Protein AF-A0A9X0QU66-F1 (afdb_monomer_lite)

Sequence (93 aa):
MGQVLHGSATTTEAVRRAIRTIEYSMGAHVVVQLLTRQPERFLTAILGGVSGRCDWSAEDQRRVDVEAAETDEGVLCSQFLRLRPSGSPPPGG

Structure (mmCIF, N/CA/C/O backbone):
data_AF-A0A9X0QU66-F1
#
_entry.id   AF-A0A9X0QU66-F1
#
loop_
_atom_site.group_PDB
_atom_site.id
_atom_site.type_symbol
_atom_site.label_atom_id
_atom_site.label_alt_id
_atom_site.label_comp_id
_atom_site.label_asym_id
_atom_site.label_entity_id
_atom_site.label_seq_id
_atom_site.pdbx_PDB_ins_code
_atom_site.Cartn_x
_atom_site.Cartn_y
_atom_site.Cartn_z
_atom_site.occupancy
_atom_site.B_iso_or_equiv
_atom_site.auth_seq_id
_atom_site.auth_comp_id
_atom_site.auth_asym_id
_atom_site.auth_atom_id
_atom_site.pdbx_PDB_model_num
ATOM 1 N N . MET A 1 1 ? -29.702 -14.969 46.806 1.00 36.97 1 MET A N 1
ATOM 2 C CA . MET A 1 1 ? -28.732 -15.529 45.842 1.00 36.97 1 MET A CA 1
ATOM 3 C C . MET A 1 1 ? -28.415 -14.446 44.825 1.00 36.97 1 MET A C 1
ATOM 5 O O . MET A 1 1 ? -29.233 -14.191 43.954 1.00 36.97 1 MET A O 1
ATOM 9 N N . GLY A 1 2 ? -27.312 -13.719 45.013 1.00 34.47 2 GLY A N 1
ATOM 10 C CA . GLY A 1 2 ? -26.889 -12.664 44.089 1.00 34.47 2 GLY A CA 1
ATOM 11 C C . GLY A 1 2 ? -26.033 -13.270 42.986 1.00 34.47 2 GLY A C 1
ATOM 12 O O . GLY A 1 2 ? -24.985 -13.840 43.282 1.00 34.47 2 GLY A O 1
ATOM 13 N N . GLN A 1 3 ? -26.486 -13.191 41.735 1.00 38.81 3 GLN A N 1
ATOM 14 C CA . GLN A 1 3 ? -25.631 -13.516 40.600 1.00 38.81 3 GLN A CA 1
ATOM 15 C C . GLN A 1 3 ? -24.621 -12.388 40.401 1.00 38.81 3 GLN A C 1
ATOM 17 O O . GLN A 1 3 ? -24.980 -11.230 40.195 1.00 38.81 3 GLN A O 1
ATOM 22 N N . VAL A 1 4 ? -23.345 -12.752 40.495 1.00 40.00 4 VAL A N 1
ATOM 23 C CA . VAL A 1 4 ? -22.210 -11.892 40.176 1.00 40.00 4 VAL A CA 1
ATOM 24 C C . VAL A 1 4 ? -22.172 -11.733 38.658 1.00 40.00 4 VAL A C 1
ATOM 26 O O . VAL A 1 4 ? -21.780 -12.650 37.934 1.00 40.00 4 VAL A O 1
ATOM 29 N N . LEU A 1 5 ? -22.614 -10.569 38.182 1.00 45.50 5 LEU A N 1
ATOM 30 C CA . LEU A 1 5 ? -22.416 -10.132 36.806 1.00 45.50 5 LEU A CA 1
ATOM 31 C C . LEU A 1 5 ? -20.906 -10.098 36.543 1.00 45.50 5 LEU A C 1
ATOM 33 O O . LEU A 1 5 ? -20.178 -9.319 37.158 1.00 45.50 5 LEU A O 1
ATOM 37 N N . HIS A 1 6 ? -20.431 -10.994 35.676 1.00 47.41 6 HIS A N 1
ATOM 38 C CA . HIS A 1 6 ? -19.046 -11.001 35.219 1.00 47.41 6 HIS A CA 1
ATOM 39 C C . HIS A 1 6 ? -18.718 -9.638 34.605 1.00 47.41 6 HIS A C 1
ATOM 41 O O . HIS A 1 6 ? -19.430 -9.150 33.727 1.00 47.41 6 HIS A O 1
ATOM 47 N N . GLY A 1 7 ? -17.666 -9.012 35.134 1.00 46.22 7 GLY A N 1
ATOM 48 C CA . GLY A 1 7 ? -17.294 -7.640 34.834 1.00 46.22 7 GLY A CA 1
ATOM 49 C C . GLY A 1 7 ? -17.068 -7.412 33.344 1.00 46.22 7 GLY A C 1
ATOM 50 O O . GLY A 1 7 ? -16.172 -7.997 32.738 1.00 46.22 7 GLY A O 1
ATOM 51 N N . SER A 1 8 ? -17.858 -6.502 32.778 1.00 55.47 8 SER A N 1
ATOM 52 C CA . SER A 1 8 ? -17.486 -5.762 31.578 1.00 55.47 8 SER A CA 1
ATOM 53 C C . SER A 1 8 ? -16.129 -5.118 31.842 1.00 55.47 8 SER A C 1
ATOM 55 O O . SER A 1 8 ? -16.020 -4.291 32.750 1.00 55.47 8 SER A O 1
ATOM 57 N N . ALA A 1 9 ? -15.099 -5.486 31.075 1.00 57.22 9 ALA A N 1
ATOM 58 C CA . ALA A 1 9 ? -13.832 -4.767 31.091 1.00 57.22 9 ALA A CA 1
ATOM 59 C C . ALA A 1 9 ? -14.142 -3.273 30.937 1.00 57.22 9 ALA A C 1
ATOM 61 O O . ALA A 1 9 ? -14.814 -2.860 29.990 1.00 57.22 9 ALA A O 1
ATOM 62 N N . THR A 1 10 ? -13.750 -2.478 31.928 1.00 65.00 10 THR A N 1
ATOM 63 C CA . THR A 1 10 ? -14.002 -1.037 31.905 1.00 65.00 10 THR A CA 1
ATOM 64 C C . THR A 1 10 ? -13.324 -0.445 30.671 1.00 65.00 10 THR A C 1
ATOM 66 O O . THR A 1 10 ? -12.242 -0.889 30.279 1.00 65.00 10 THR A O 1
ATOM 69 N N . THR A 1 11 ? -13.943 0.554 30.040 1.00 69.19 11 THR A N 1
ATOM 70 C CA . THR A 1 11 ? -13.440 1.214 28.820 1.00 69.19 11 THR A CA 1
ATOM 71 C C . THR A 1 11 ? -11.949 1.575 28.915 1.00 69.19 11 THR A C 1
ATOM 73 O O . THR A 1 11 ? -11.208 1.464 27.942 1.00 69.19 11 THR A O 1
ATOM 76 N N . THR A 1 12 ? -11.471 1.913 30.114 1.00 71.12 12 THR A N 1
ATOM 77 C CA . THR A 1 12 ? -10.065 2.206 30.421 1.00 71.12 12 THR A CA 1
ATOM 78 C C . THR A 1 12 ? -9.123 1.008 30.242 1.00 71.12 12 THR A C 1
ATOM 80 O O . THR A 1 12 ? -8.011 1.170 29.738 1.00 71.12 12 THR A O 1
ATOM 83 N N . GLU A 1 13 ? -9.531 -0.199 30.640 1.00 71.38 13 GLU A N 1
ATOM 84 C CA . GLU A 1 13 ? -8.713 -1.406 30.476 1.00 71.38 13 GLU A CA 1
ATOM 85 C C . GLU A 1 13 ? -8.687 -1.869 29.014 1.00 71.38 13 GLU A C 1
ATOM 87 O O . GLU A 1 13 ? -7.632 -2.257 28.507 1.00 71.38 13 GLU A O 1
ATOM 92 N N . ALA A 1 14 ? -9.814 -1.734 28.307 1.00 67.75 14 ALA A N 1
ATOM 93 C CA . ALA A 1 14 ? -9.888 -1.990 26.871 1.00 67.75 14 ALA A CA 1
ATOM 94 C C . ALA A 1 14 ? -8.929 -1.075 26.084 1.00 67.75 14 ALA A C 1
ATOM 96 O O . ALA A 1 14 ? -8.151 -1.556 25.262 1.00 67.75 14 ALA A O 1
ATOM 97 N N . VAL A 1 15 ? -8.888 0.224 26.406 1.00 71.56 15 VAL A N 1
ATOM 98 C CA . VAL A 1 15 ? -7.958 1.185 25.783 1.00 71.56 15 VAL A CA 1
ATOM 99 C C . VAL A 1 15 ? -6.491 0.892 26.126 1.00 71.56 15 VAL A C 1
ATOM 101 O O . VAL A 1 15 ? -5.614 1.090 25.283 1.00 71.56 15 VAL A O 1
ATOM 104 N N . ARG A 1 16 ? -6.188 0.394 27.336 1.00 73.50 16 ARG A N 1
ATOM 105 C CA . ARG A 1 16 ? -4.814 -0.010 27.702 1.00 73.50 16 ARG A CA 1
ATOM 106 C C . ARG A 1 16 ? -4.308 -1.193 26.886 1.00 73.50 16 ARG A C 1
ATOM 108 O O . ARG A 1 16 ? -3.118 -1.242 26.598 1.00 73.50 16 ARG A O 1
ATOM 115 N N . ARG A 1 17 ? -5.189 -2.133 26.543 1.00 80.44 17 ARG A N 1
ATOM 116 C CA . ARG A 1 17 ? -4.834 -3.326 25.761 1.00 80.44 17 ARG A CA 1
ATOM 117 C C . ARG A 1 17 ? -4.906 -3.105 24.249 1.00 80.44 17 ARG A C 1
ATOM 119 O O . ARG A 1 17 ? -4.434 -3.959 23.505 1.00 80.44 17 ARG A O 1
ATOM 126 N N . ALA A 1 18 ? -5.487 -1.994 23.799 1.00 85.44 18 ALA A N 1
ATOM 127 C CA . ALA A 1 18 ? -5.594 -1.673 22.383 1.00 85.44 18 ALA A CA 1
ATOM 128 C C . ALA A 1 18 ? -4.211 -1.464 21.742 1.00 85.44 18 ALA A C 1
ATOM 130 O O . ALA A 1 18 ? -3.322 -0.812 22.303 1.00 85.44 18 ALA A O 1
ATOM 131 N N . ILE A 1 19 ? -4.051 -2.012 20.541 1.00 90.25 19 ILE A N 1
ATOM 132 C CA . ILE A 1 19 ? -2.793 -2.075 19.800 1.00 90.25 19 ILE A CA 1
ATOM 133 C C . ILE A 1 19 ? -2.471 -0.704 19.194 1.00 90.25 19 ILE A C 1
ATOM 135 O O . ILE A 1 19 ? -3.330 -0.050 18.599 1.00 90.25 19 ILE A O 1
ATOM 139 N N . ARG A 1 20 ? -1.211 -0.279 19.328 1.00 94.75 20 ARG A N 1
ATOM 140 C CA . ARG A 1 20 ? -0.614 0.837 18.582 1.00 94.75 20 ARG A CA 1
ATOM 141 C C . ARG A 1 20 ? 0.583 0.290 17.826 1.00 94.75 20 ARG A C 1
ATOM 143 O O . ARG A 1 20 ? 1.467 -0.269 18.467 1.00 94.75 20 ARG A O 1
ATOM 150 N N . THR A 1 21 ? 0.606 0.428 16.506 1.00 93.31 21 THR A N 1
ATOM 151 C CA . THR A 1 21 ? 1.698 -0.135 15.702 1.00 93.31 21 THR A CA 1
ATOM 152 C C . THR A 1 21 ? 2.187 0.811 14.609 1.00 93.31 21 THR A C 1
ATOM 154 O O . THR A 1 21 ? 1.451 1.685 14.145 1.00 93.31 21 THR A O 1
ATOM 157 N N . ILE A 1 22 ? 3.446 0.626 14.222 1.00 94.62 22 ILE A N 1
ATOM 158 C CA . ILE A 1 22 ? 4.078 1.225 13.054 1.00 94.62 22 ILE A CA 1
ATOM 159 C C . ILE A 1 22 ? 4.676 0.068 12.267 1.00 94.62 22 ILE A C 1
ATOM 161 O O . ILE A 1 22 ? 5.594 -0.586 12.751 1.00 94.62 22 ILE A O 1
ATOM 165 N N . GLU A 1 23 ? 4.166 -0.183 11.070 1.00 91.56 23 GLU A N 1
ATOM 166 C CA . GLU A 1 23 ? 4.603 -1.313 10.255 1.00 91.56 23 GLU A CA 1
ATOM 167 C C . GLU A 1 23 ? 5.090 -0.852 8.885 1.00 91.56 23 GLU A C 1
ATOM 169 O O . GLU A 1 23 ? 4.608 0.148 8.341 1.00 91.56 23 GLU A O 1
ATOM 174 N N . TYR A 1 24 ? 6.012 -1.618 8.299 1.00 88.81 24 TYR A N 1
ATOM 175 C CA . TYR A 1 24 ? 6.560 -1.344 6.974 1.00 88.81 24 TYR A CA 1
ATOM 176 C C . TYR A 1 24 ? 6.513 -2.577 6.064 1.00 88.81 24 TYR A C 1
ATOM 178 O O . TYR A 1 24 ? 6.705 -3.705 6.523 1.00 88.81 24 TYR A O 1
ATOM 186 N N . SER A 1 25 ? 6.289 -2.366 4.763 1.00 82.56 25 SER A N 1
ATOM 187 C CA . SER A 1 25 ? 6.315 -3.416 3.733 1.00 82.56 25 SER A 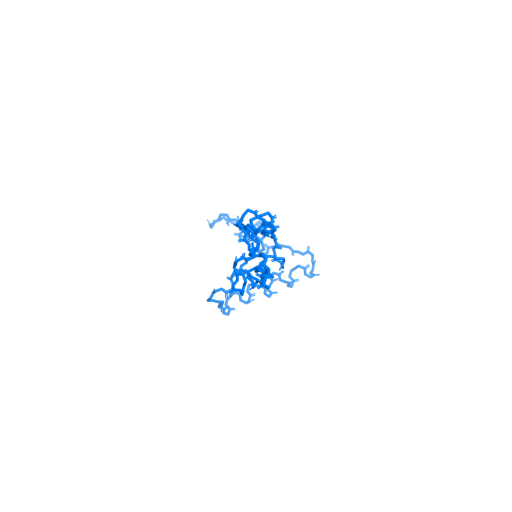CA 1
ATOM 188 C C . SER A 1 25 ? 5.359 -4.580 4.073 1.00 82.56 25 SER A C 1
ATOM 190 O O . SER A 1 25 ? 4.160 -4.361 4.263 1.00 82.56 25 SER A O 1
ATOM 192 N N . MET A 1 26 ? 5.859 -5.815 4.182 1.00 85.62 26 MET A N 1
ATOM 193 C CA . MET A 1 26 ? 5.058 -7.001 4.499 1.00 85.62 26 MET A CA 1
ATOM 194 C C . MET A 1 26 ? 4.275 -6.864 5.814 1.00 85.62 26 MET A C 1
ATOM 196 O O . MET A 1 26 ? 3.099 -7.228 5.855 1.00 85.62 26 MET A O 1
ATOM 200 N N . GLY A 1 27 ? 4.878 -6.304 6.870 1.00 87.88 27 GLY A N 1
ATOM 201 C CA . GLY A 1 27 ? 4.200 -6.129 8.163 1.00 87.88 27 GLY A CA 1
ATOM 202 C C . GLY A 1 27 ? 2.969 -5.233 8.045 1.00 87.88 27 GLY A C 1
ATOM 203 O O . GLY A 1 27 ? 1.910 -5.513 8.608 1.00 87.88 27 GLY A O 1
ATOM 204 N N . ALA A 1 28 ? 3.061 -4.204 7.206 1.00 89.69 28 ALA A N 1
ATOM 205 C CA . ALA A 1 28 ? 1.958 -3.286 7.003 1.00 89.69 28 ALA A CA 1
ATOM 206 C C . ALA A 1 28 ? 0.837 -3.914 6.153 1.00 89.69 28 ALA A C 1
ATOM 208 O O . ALA A 1 28 ? -0.332 -3.673 6.446 1.00 89.69 28 ALA A O 1
ATOM 209 N N . HIS A 1 29 ? 1.141 -4.803 5.196 1.00 87.00 29 HIS A N 1
ATOM 210 C CA . HIS A 1 29 ? 0.106 -5.600 4.518 1.00 87.00 29 HIS A CA 1
ATOM 211 C C . HIS A 1 29 ? -0.668 -6.501 5.490 1.00 87.00 29 HIS A C 1
ATOM 213 O O . HIS A 1 29 ? -1.894 -6.597 5.401 1.00 87.00 29 HIS A O 1
ATOM 219 N N . VAL A 1 30 ? 0.030 -7.136 6.435 1.00 88.88 30 VAL A N 1
ATOM 220 C CA . VAL A 1 30 ? -0.600 -7.971 7.468 1.00 88.88 30 VAL A CA 1
ATOM 221 C C . VAL A 1 30 ? -1.503 -7.126 8.366 1.00 88.88 30 VAL A C 1
ATOM 223 O O . VAL A 1 30 ? -2.660 -7.487 8.589 1.00 88.88 30 VAL A O 1
ATOM 226 N N . VAL A 1 31 ? -1.018 -5.976 8.839 1.00 92.56 31 VAL A N 1
ATOM 227 C CA . VAL A 1 31 ? -1.811 -5.107 9.717 1.00 92.56 31 VAL A CA 1
ATOM 228 C C . VAL A 1 31 ? -3.018 -4.498 9.005 1.00 92.56 31 VAL A C 1
ATOM 230 O O . VAL A 1 31 ? -4.069 -4.409 9.633 1.00 92.56 31 VAL A O 1
ATOM 233 N N . VAL A 1 32 ? -2.955 -4.187 7.701 1.00 90.44 32 VAL A N 1
ATOM 234 C CA . VAL A 1 32 ? -4.156 -3.801 6.926 1.00 90.44 32 VAL A CA 1
ATOM 235 C C . VAL A 1 32 ? -5.241 -4.877 7.017 1.00 90.44 32 VAL A C 1
ATOM 237 O O . VAL A 1 32 ? -6.394 -4.564 7.307 1.00 90.44 32 VAL A O 1
ATOM 240 N N . GLN A 1 33 ? -4.890 -6.150 6.821 1.00 90.81 33 GLN A N 1
ATOM 241 C CA . GLN A 1 33 ? -5.865 -7.245 6.899 1.00 90.81 33 GLN A CA 1
ATOM 242 C C . GLN A 1 33 ? -6.497 -7.335 8.294 1.00 90.81 33 GLN A C 1
ATOM 244 O O . GLN A 1 33 ? -7.710 -7.502 8.416 1.00 90.81 33 GLN A O 1
ATOM 249 N N . LEU A 1 34 ? -5.699 -7.170 9.352 1.00 92.69 34 LEU A N 1
ATOM 250 C CA . LEU A 1 34 ? -6.202 -7.178 10.726 1.00 92.69 34 LEU A CA 1
ATOM 251 C C . LEU A 1 34 ? -7.102 -5.974 11.019 1.00 92.69 34 LEU A C 1
ATOM 253 O O . LEU A 1 34 ? -8.171 -6.158 11.592 1.00 92.69 34 LEU A O 1
ATOM 257 N N . LEU A 1 35 ? -6.732 -4.777 10.562 1.00 92.00 35 LEU A N 1
ATOM 258 C CA . LEU A 1 35 ? -7.548 -3.568 10.699 1.00 92.00 35 LEU A CA 1
ATOM 259 C C . LEU A 1 35 ? -8.913 -3.714 10.018 1.00 92.00 35 LEU A C 1
ATOM 261 O O . LEU A 1 35 ? -9.910 -3.257 10.564 1.00 92.00 35 LEU A O 1
ATOM 265 N N . THR A 1 36 ? -8.985 -4.382 8.861 1.00 89.81 36 THR A N 1
ATOM 266 C CA . THR A 1 36 ? -10.273 -4.614 8.174 1.00 89.81 36 THR A CA 1
ATOM 267 C C . THR A 1 36 ? -11.159 -5.659 8.855 1.00 89.81 36 THR A C 1
ATOM 269 O O . THR A 1 36 ? -12.374 -5.628 8.681 1.00 89.81 36 THR A O 1
ATOM 272 N N . ARG A 1 37 ? -10.576 -6.587 9.625 1.00 94.00 37 ARG A N 1
ATOM 273 C CA . ARG A 1 37 ? -11.301 -7.705 10.256 1.00 94.00 37 ARG A CA 1
ATOM 274 C C . ARG A 1 37 ? -11.624 -7.476 11.731 1.00 94.00 37 ARG A C 1
ATOM 276 O O . ARG A 1 37 ? -12.608 -8.026 12.211 1.00 94.00 37 ARG A O 1
ATOM 283 N N . GLN A 1 38 ? -10.775 -6.740 12.445 1.00 93.81 38 GLN A N 1
ATOM 284 C CA . GLN A 1 38 ? -10.849 -6.513 13.893 1.00 93.81 38 GLN A CA 1
ATOM 285 C C . GLN A 1 38 ? -10.437 -5.072 14.253 1.00 93.81 38 GLN A C 1
A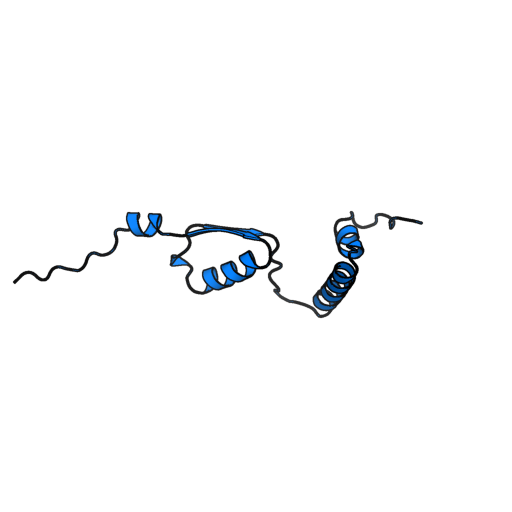TOM 287 O O . GLN A 1 38 ? -9.482 -4.869 15.014 1.00 93.81 38 GLN A O 1
ATOM 292 N N . PRO A 1 39 ? -11.100 -4.045 13.686 1.00 90.62 39 PRO A N 1
ATOM 293 C CA . PRO A 1 39 ? -10.714 -2.649 13.894 1.00 90.62 39 PRO A CA 1
ATOM 294 C C . PRO A 1 39 ? -10.734 -2.241 15.375 1.00 90.62 39 PRO A C 1
ATOM 296 O O . PRO A 1 39 ? -9.910 -1.439 15.803 1.00 90.62 39 PRO A O 1
ATOM 299 N N . GLU A 1 40 ? -11.608 -2.837 16.189 1.00 91.06 40 GLU A N 1
ATOM 300 C CA . GLU A 1 40 ? -11.752 -2.559 17.620 1.00 91.06 40 GLU A CA 1
ATOM 301 C C . GLU A 1 40 ? -10.520 -2.931 18.459 1.00 91.06 40 GLU A C 1
ATOM 303 O O . GLU A 1 40 ? -10.389 -2.500 19.606 1.00 91.06 40 GLU A O 1
ATOM 308 N N . ARG A 1 41 ? -9.604 -3.735 17.904 1.00 90.06 41 ARG A N 1
ATOM 309 C CA . ARG A 1 41 ? -8.349 -4.122 18.565 1.00 90.06 41 ARG A CA 1
ATOM 310 C C . ARG A 1 41 ? -7.270 -3.054 18.460 1.00 90.06 41 ARG A C 1
ATOM 312 O O . ARG A 1 41 ? -6.304 -3.113 19.222 1.00 90.06 41 ARG A O 1
ATOM 319 N N . PHE A 1 42 ? -7.417 -2.094 17.553 1.00 93.38 42 PHE A N 1
ATOM 320 C CA . PHE A 1 42 ? -6.398 -1.097 17.256 1.00 93.38 42 PHE A CA 1
ATOM 321 C C . PHE A 1 42 ? -6.846 0.281 17.721 1.00 93.38 42 PHE A C 1
ATOM 323 O O . PHE A 1 42 ? -7.937 0.740 17.402 1.00 93.38 42 PHE A O 1
ATOM 330 N N . LEU A 1 43 ? -5.968 0.972 18.445 1.00 94.38 43 LEU A N 1
ATOM 331 C CA . LEU A 1 43 ? -6.152 2.392 18.716 1.00 94.38 43 LEU A CA 1
ATOM 332 C C . LEU A 1 43 ? -5.537 3.250 17.608 1.00 94.38 43 LEU A C 1
ATOM 334 O O . LEU A 1 43 ? -6.065 4.304 17.265 1.00 94.38 43 LEU A O 1
ATOM 338 N N . THR A 1 44 ? -4.385 2.840 17.074 1.00 93.00 44 THR A N 1
ATOM 339 C CA . THR A 1 44 ? -3.673 3.585 16.026 1.00 93.00 44 THR A CA 1
ATOM 340 C C . THR A 1 44 ? -2.773 2.644 15.230 1.00 93.00 44 THR A C 1
ATOM 342 O O . THR A 1 44 ? -2.154 1.747 15.800 1.00 93.00 44 THR A O 1
ATOM 345 N N . ALA A 1 45 ? -2.655 2.872 13.925 1.00 93.06 45 ALA A N 1
ATOM 346 C CA . ALA A 1 45 ? -1.684 2.196 13.074 1.00 93.06 45 ALA A CA 1
ATOM 347 C C . ALA A 1 45 ? -1.067 3.197 12.091 1.00 93.06 45 ALA A C 1
ATOM 349 O O . ALA A 1 45 ? -1.791 3.962 11.455 1.00 93.06 45 ALA A O 1
ATOM 350 N N . ILE A 1 46 ? 0.260 3.186 11.967 1.00 93.62 46 ILE A N 1
ATOM 351 C CA . ILE A 1 46 ? 1.000 3.911 10.928 1.00 93.62 46 ILE A CA 1
ATOM 352 C C . ILE A 1 46 ? 1.576 2.864 9.981 1.00 93.62 46 ILE A C 1
ATOM 354 O O . ILE A 1 46 ? 2.276 1.953 10.412 1.00 93.62 46 ILE A O 1
ATOM 358 N N . LEU A 1 47 ? 1.259 2.967 8.695 1.00 90.00 47 LEU A N 1
ATOM 359 C CA . LEU A 1 47 ? 1.581 1.944 7.704 1.00 90.00 47 LEU A CA 1
ATOM 360 C C . LEU A 1 47 ? 2.415 2.572 6.591 1.00 90.00 47 LEU A C 1
ATOM 362 O O . LEU A 1 47 ? 1.975 3.526 5.952 1.00 90.00 47 LEU A O 1
ATOM 366 N N . GLY A 1 48 ? 3.620 2.051 6.376 1.00 83.31 48 GLY A N 1
ATOM 367 C CA . GLY A 1 48 ? 4.554 2.529 5.359 1.00 83.31 48 GLY A CA 1
ATOM 368 C C . GLY A 1 48 ? 4.966 1.426 4.389 1.00 83.31 48 GLY A C 1
ATOM 369 O O . GLY A 1 48 ? 4.886 0.241 4.697 1.00 83.31 48 GLY A O 1
ATOM 370 N N . GLY A 1 49 ? 5.392 1.798 3.182 1.00 77.75 49 GLY A N 1
ATOM 371 C CA . GLY A 1 49 ? 5.869 0.826 2.189 1.00 77.75 49 GLY A CA 1
ATOM 372 C C . GLY A 1 49 ? 4.805 -0.170 1.706 1.00 77.75 49 GLY A C 1
ATOM 373 O O . GLY A 1 49 ? 5.141 -1.120 1.007 1.00 77.75 49 GLY A O 1
ATOM 374 N N . VAL A 1 50 ? 3.536 0.038 2.068 1.00 66.38 50 VAL A N 1
ATOM 375 C CA . VAL A 1 50 ? 2.391 -0.685 1.513 1.00 66.38 50 VAL A CA 1
ATOM 376 C C . VAL A 1 50 ? 1.915 0.076 0.300 1.00 66.38 50 VAL A C 1
ATOM 378 O O . VAL A 1 50 ? 1.270 1.116 0.414 1.00 66.38 50 VAL A O 1
ATOM 381 N N . SER A 1 51 ? 2.199 -0.463 -0.877 1.00 60.00 51 SER A N 1
ATOM 382 C CA . SER A 1 51 ? 1.354 -0.195 -2.027 1.00 60.00 51 SER A CA 1
ATOM 383 C C . SER A 1 51 ? 0.072 -0.989 -1.809 1.00 60.00 51 SER A C 1
ATOM 385 O O . SER A 1 51 ? 0.019 -2.203 -2.006 1.00 60.00 51 SER A O 1
ATOM 387 N N . GLY A 1 52 ? -0.980 -0.320 -1.333 1.00 60.88 52 GLY A N 1
ATOM 388 C CA . GLY A 1 52 ? -2.319 -0.875 -1.480 1.00 60.88 52 GLY A CA 1
ATOM 389 C C . GLY A 1 52 ? -2.495 -1.181 -2.963 1.00 60.88 52 GLY A C 1
ATOM 390 O O . GLY A 1 52 ? -2.425 -0.268 -3.780 1.00 60.88 52 GLY A O 1
ATOM 391 N N . ARG A 1 53 ? -2.624 -2.462 -3.326 1.00 68.81 53 ARG A N 1
ATOM 392 C CA . ARG A 1 53 ? -2.806 -2.892 -4.719 1.00 68.81 53 ARG A CA 1
ATOM 393 C C . ARG A 1 53 ? -4.251 -2.640 -5.156 1.00 68.81 53 ARG A C 1
ATOM 395 O O . ARG A 1 53 ? -4.954 -3.563 -5.555 1.00 68.81 53 ARG A O 1
ATOM 402 N N . CYS A 1 54 ? -4.717 -1.410 -4.984 1.00 66.75 54 CYS A N 1
ATOM 403 C CA . CYS A 1 54 ? -5.998 -0.964 -5.506 1.00 66.75 54 CYS A CA 1
ATOM 404 C C . CYS A 1 54 ? -5.820 -0.697 -7.000 1.00 66.75 54 CYS A C 1
ATOM 406 O O . CYS A 1 54 ? -4.813 -0.111 -7.389 1.00 66.75 54 CYS A O 1
ATOM 408 N N . ASP A 1 55 ? -6.761 -1.171 -7.816 1.00 79.38 55 ASP A N 1
ATOM 409 C CA . ASP A 1 55 ? -6.748 -0.991 -9.273 1.00 79.38 55 ASP A CA 1
ATOM 410 C C . ASP A 1 55 ? -5.445 -1.453 -9.954 1.00 79.38 55 ASP A C 1
ATOM 412 O O . ASP A 1 55 ? -4.985 -0.854 -10.923 1.00 79.38 55 ASP A O 1
ATOM 416 N N . TRP A 1 56 ? -4.848 -2.537 -9.440 1.00 83.50 56 TRP A N 1
ATOM 417 C CA . TRP A 1 56 ? -3.589 -3.088 -9.943 1.00 83.50 56 TRP A CA 1
ATOM 418 C C . TRP A 1 56 ? -3.678 -3.431 -11.430 1.00 83.50 56 TRP A C 1
ATOM 420 O O . TRP A 1 56 ? -4.361 -4.378 -11.830 1.00 83.50 56 TRP A O 1
ATOM 430 N N . SER A 1 57 ? -2.963 -2.667 -12.247 1.00 88.94 57 SER A N 1
ATOM 431 C CA . SER A 1 57 ? -2.957 -2.846 -13.691 1.00 88.94 57 SER A CA 1
ATOM 432 C C . SER A 1 57 ? -1.896 -3.857 -14.136 1.00 88.94 57 SER A C 1
ATOM 434 O O . SER A 1 57 ? -0.951 -4.188 -13.415 1.00 88.94 57 SER A O 1
ATOM 436 N N . ALA A 1 58 ? -2.005 -4.319 -15.384 1.00 91.31 58 ALA A N 1
ATOM 437 C CA . ALA A 1 58 ? -0.950 -5.115 -16.012 1.00 91.31 58 ALA A CA 1
ATOM 438 C C . ALA A 1 58 ? 0.383 -4.346 -16.115 1.00 91.31 58 ALA A C 1
ATOM 440 O O . ALA A 1 58 ? 1.455 -4.947 -16.113 1.00 91.31 58 ALA A O 1
ATOM 441 N N . GLU A 1 59 ? 0.329 -3.014 -16.188 1.00 88.00 59 GLU A N 1
ATOM 442 C CA . GLU A 1 59 ? 1.512 -2.158 -16.155 1.00 88.00 59 GLU A CA 1
ATOM 443 C C . GLU A 1 59 ? 2.179 -2.146 -14.778 1.00 88.00 59 GLU A C 1
ATOM 445 O O . GLU A 1 59 ? 3.405 -2.234 -14.698 1.00 88.00 59 GLU A O 1
ATOM 450 N N . ASP A 1 60 ? 1.391 -2.106 -13.704 1.00 85.50 60 ASP A N 1
ATOM 451 C CA . ASP A 1 60 ? 1.921 -2.196 -12.345 1.00 85.50 60 ASP A CA 1
ATOM 452 C C . ASP A 1 60 ? 2.603 -3.540 -12.10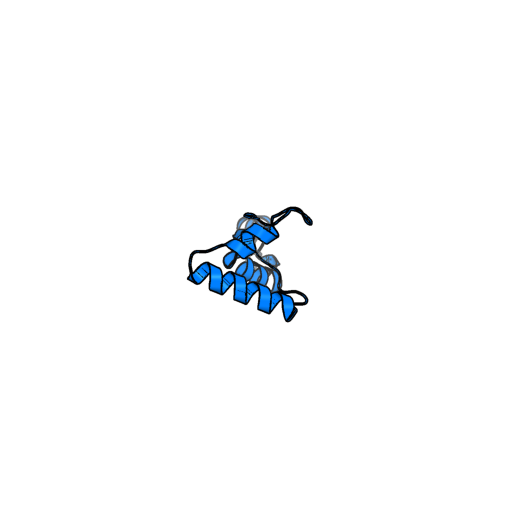4 1.00 85.50 60 ASP A C 1
ATOM 454 O O . ASP A 1 60 ? 3.698 -3.570 -11.540 1.00 85.50 60 ASP A O 1
ATOM 458 N N . GLN A 1 61 ? 2.002 -4.631 -12.595 1.00 88.50 61 GLN A N 1
ATOM 459 C CA . GLN A 1 61 ? 2.609 -5.957 -12.519 1.00 88.50 61 GLN A CA 1
ATOM 460 C C . GLN A 1 61 ? 3.943 -6.001 -13.265 1.00 88.50 61 GLN A C 1
ATOM 462 O O . GLN A 1 61 ? 4.965 -6.311 -12.663 1.00 88.50 61 GLN A O 1
ATOM 467 N N . ARG A 1 62 ? 3.952 -5.596 -14.540 1.00 89.56 62 ARG A N 1
ATOM 468 C CA . ARG A 1 62 ? 5.162 -5.562 -15.371 1.00 89.56 62 ARG A CA 1
ATOM 469 C C . ARG A 1 62 ? 6.278 -4.733 -14.731 1.00 89.56 62 ARG A C 1
ATOM 471 O O . ARG A 1 62 ? 7.441 -5.107 -14.821 1.00 89.56 62 ARG A O 1
ATOM 478 N N . ARG A 1 63 ? 5.943 -3.606 -14.096 1.00 86.44 63 ARG A N 1
ATOM 479 C CA . ARG A 1 63 ? 6.920 -2.770 -13.386 1.00 86.44 63 ARG A CA 1
ATOM 480 C C . ARG A 1 63 ? 7.525 -3.501 -12.188 1.00 86.44 63 ARG A C 1
ATOM 482 O O . ARG A 1 63 ? 8.740 -3.482 -12.037 1.00 86.44 63 ARG A O 1
ATOM 489 N N . VAL A 1 64 ? 6.700 -4.149 -11.364 1.00 86.81 64 VAL A N 1
ATOM 490 C CA . VAL A 1 64 ? 7.195 -4.930 -10.220 1.00 86.81 64 VAL A CA 1
ATOM 491 C C . VAL A 1 64 ? 8.023 -6.128 -10.666 1.00 86.81 64 VAL A C 1
ATOM 493 O O . VAL A 1 64 ? 9.018 -6.420 -10.018 1.00 86.81 64 VAL A O 1
ATOM 496 N N . ASP A 1 65 ? 7.667 -6.780 -11.771 1.00 90.31 65 ASP A N 1
ATOM 497 C CA . ASP A 1 65 ? 8.445 -7.903 -12.304 1.00 90.31 65 ASP A CA 1
ATOM 498 C C . ASP A 1 65 ? 9.859 -7.458 -12.718 1.00 90.31 65 ASP A C 1
ATOM 500 O O . ASP A 1 65 ? 10.832 -8.149 -12.428 1.00 90.31 65 ASP A O 1
ATOM 504 N N . VAL A 1 66 ? 9.989 -6.272 -13.329 1.00 91.31 66 VAL A N 1
ATOM 505 C CA . VAL A 1 66 ? 11.297 -5.663 -13.632 1.00 91.31 66 VAL A CA 1
ATOM 506 C C . VAL A 1 66 ? 12.056 -5.318 -12.349 1.00 91.31 66 VAL A C 1
ATOM 508 O O . VAL A 1 66 ? 13.216 -5.690 -12.217 1.00 91.31 66 VAL A O 1
ATOM 511 N N . GLU A 1 67 ? 11.411 -4.646 -11.389 1.00 89.69 67 GLU A N 1
ATOM 512 C CA . GLU A 1 67 ? 12.039 -4.285 -10.107 1.00 89.69 67 GLU A CA 1
ATOM 513 C C . GLU A 1 67 ? 12.513 -5.528 -9.328 1.00 89.69 67 GLU A C 1
ATOM 515 O O . GLU A 1 67 ? 13.572 -5.501 -8.698 1.00 89.69 67 GLU A O 1
ATOM 520 N N . ALA A 1 68 ? 11.750 -6.622 -9.376 1.00 87.88 68 ALA A N 1
ATOM 521 C CA . ALA A 1 68 ? 12.101 -7.890 -8.747 1.00 87.88 68 ALA A CA 1
ATOM 522 C C . ALA A 1 68 ? 13.314 -8.538 -9.427 1.00 87.88 68 ALA A C 1
ATOM 524 O O . ALA A 1 68 ? 14.263 -8.896 -8.735 1.00 87.88 68 ALA A O 1
ATOM 525 N N . ALA A 1 69 ? 13.324 -8.606 -10.764 1.00 92.56 69 ALA A N 1
ATOM 526 C CA . ALA A 1 69 ? 14.453 -9.142 -11.523 1.00 92.56 69 ALA A CA 1
ATOM 527 C C . ALA A 1 69 ? 15.747 -8.346 -11.276 1.00 92.56 69 ALA A C 1
ATOM 529 O O . ALA A 1 69 ? 16.795 -8.935 -11.034 1.00 92.56 69 ALA A O 1
ATOM 530 N N . GLU A 1 70 ? 15.674 -7.011 -11.257 1.00 92.38 70 GLU A N 1
ATOM 531 C CA . GLU A 1 70 ? 16.828 -6.177 -10.904 1.00 92.38 70 GLU A CA 1
ATOM 532 C C . GLU A 1 70 ? 17.307 -6.455 -9.472 1.00 92.38 70 GLU A C 1
ATOM 534 O O . GLU A 1 70 ? 18.509 -6.580 -9.239 1.00 92.38 70 GLU A O 1
ATOM 539 N N . THR A 1 71 ? 16.380 -6.599 -8.518 1.00 90.06 71 THR A N 1
ATOM 540 C CA . THR A 1 71 ? 16.717 -6.881 -7.114 1.00 90.06 71 THR A CA 1
ATO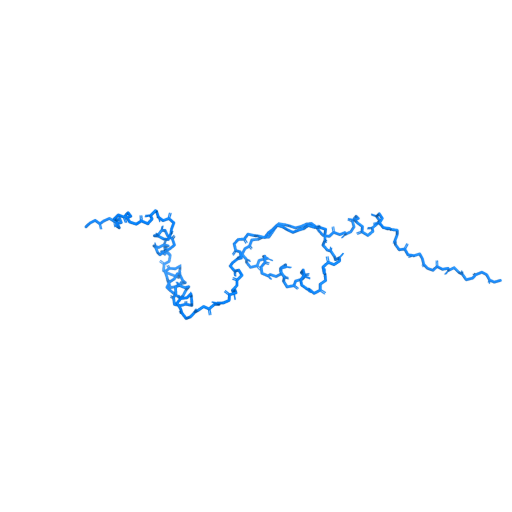M 541 C C . THR A 1 71 ? 17.432 -8.225 -6.965 1.00 90.06 71 THR A C 1
ATOM 543 O O . THR A 1 71 ? 18.401 -8.307 -6.209 1.00 90.06 71 THR A O 1
ATOM 546 N N . ASP A 1 72 ? 17.005 -9.254 -7.702 1.00 92.31 72 ASP A N 1
ATOM 547 C CA . ASP A 1 72 ? 17.656 -10.571 -7.725 1.00 92.31 72 ASP A CA 1
ATOM 548 C C . ASP A 1 72 ? 19.095 -10.493 -8.270 1.00 92.31 72 ASP A C 1
ATOM 550 O O . ASP A 1 72 ? 19.975 -11.238 -7.836 1.00 92.31 72 ASP A O 1
ATOM 554 N N . GLU A 1 73 ? 19.362 -9.540 -9.166 1.00 93.94 73 GLU A N 1
ATOM 555 C CA . GLU A 1 73 ? 20.696 -9.222 -9.690 1.00 93.94 73 GLU A CA 1
ATOM 556 C C . GLU A 1 73 ? 21.486 -8.236 -8.800 1.00 93.94 73 GLU A C 1
ATOM 558 O O . GLU A 1 73 ? 22.638 -7.909 -9.092 1.00 93.94 73 GLU A O 1
ATOM 563 N N . GLY A 1 74 ? 20.899 -7.761 -7.694 1.00 91.00 74 GLY A N 1
ATOM 564 C CA . GLY A 1 74 ? 21.506 -6.776 -6.793 1.00 91.00 74 GLY A CA 1
ATOM 565 C C . GLY A 1 74 ? 21.531 -5.346 -7.347 1.00 91.00 74 GLY A C 1
ATOM 566 O O . GLY A 1 74 ? 22.301 -4.507 -6.873 1.00 91.00 74 GLY A O 1
ATOM 567 N N . VAL A 1 75 ? 20.700 -5.056 -8.346 1.00 91.44 75 VAL A N 1
ATOM 568 C CA . VAL A 1 75 ? 20.569 -3.763 -9.023 1.00 91.44 75 VAL A CA 1
ATOM 569 C C . VAL A 1 75 ? 19.244 -3.103 -8.616 1.00 91.44 75 VAL A C 1
ATOM 571 O O . VAL A 1 75 ? 18.255 -3.774 -8.358 1.00 91.44 75 VAL A O 1
ATOM 574 N N . LEU A 1 76 ? 19.204 -1.769 -8.531 1.00 88.75 76 LEU A N 1
ATOM 575 C CA . LEU A 1 76 ? 18.003 -1.002 -8.137 1.00 88.75 76 LEU A CA 1
ATOM 576 C C . LEU A 1 76 ? 17.721 0.146 -9.125 1.00 88.75 76 LEU A C 1
ATOM 578 O O . LEU A 1 76 ? 17.332 1.251 -8.736 1.00 88.75 76 LEU A O 1
ATOM 582 N N . CYS A 1 77 ? 18.010 -0.074 -10.410 1.00 87.31 77 CYS A N 1
ATOM 583 C CA . CYS A 1 77 ? 18.056 0.978 -11.424 1.00 87.31 77 CYS A CA 1
ATOM 584 C C . CYS A 1 77 ? 16.666 1.577 -11.672 1.00 87.31 77 CYS A C 1
ATOM 586 O O . CYS A 1 77 ? 16.482 2.792 -11.581 1.00 87.31 77 CYS A O 1
ATOM 588 N N . SER A 1 78 ? 15.663 0.729 -11.893 1.00 85.25 78 SER A N 1
ATOM 589 C CA . SER A 1 78 ? 14.263 1.125 -12.060 1.00 85.25 78 SER A CA 1
ATOM 590 C C . SER A 1 78 ? 13.726 1.896 -10.847 1.00 85.25 78 SER A C 1
ATOM 592 O O . SER A 1 78 ? 13.091 2.946 -10.997 1.00 85.25 78 SER A O 1
ATOM 594 N N . GLN A 1 79 ? 14.052 1.443 -9.634 1.00 86.25 79 GLN A N 1
ATOM 595 C CA . GLN A 1 79 ? 13.657 2.107 -8.393 1.00 86.25 79 GLN A CA 1
ATOM 596 C C . GLN A 1 79 ? 14.301 3.491 -8.259 1.00 86.25 79 GLN A C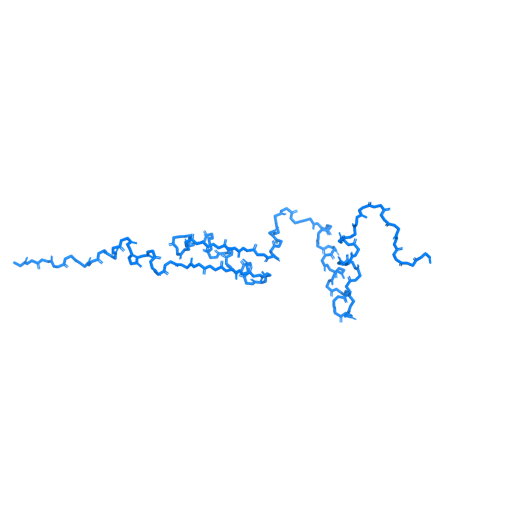 1
ATOM 598 O O . GLN A 1 79 ? 13.615 4.451 -7.901 1.00 86.25 79 GLN A O 1
ATOM 603 N N . PHE A 1 80 ? 15.588 3.616 -8.596 1.00 84.94 80 PHE A N 1
ATOM 604 C CA . PHE A 1 80 ? 16.294 4.895 -8.623 1.00 84.94 80 PHE A CA 1
ATOM 605 C C . PHE A 1 80 ? 15.690 5.858 -9.652 1.00 84.94 80 PHE A C 1
ATOM 607 O O . PHE A 1 80 ? 15.415 7.016 -9.333 1.00 84.94 80 PHE A O 1
ATOM 614 N N . LEU A 1 81 ? 15.439 5.387 -10.877 1.00 83.56 81 LEU A N 1
ATOM 615 C CA . LEU A 1 81 ? 14.881 6.206 -11.954 1.00 83.56 81 LEU A CA 1
ATOM 616 C C . LEU A 1 81 ? 13.484 6.739 -11.614 1.00 83.56 81 LEU A C 1
ATOM 618 O O . LEU A 1 81 ? 13.179 7.882 -11.945 1.00 83.56 81 LEU A O 1
ATOM 622 N N . ARG A 1 82 ? 12.662 5.969 -10.895 1.00 79.56 82 ARG A N 1
ATOM 623 C CA . ARG A 1 82 ? 11.324 6.397 -10.454 1.00 79.56 82 ARG A CA 1
ATOM 624 C C . ARG A 1 82 ? 11.348 7.557 -9.457 1.00 79.56 82 ARG A C 1
ATOM 626 O O . ARG A 1 82 ? 10.409 8.345 -9.420 1.00 79.56 82 ARG A O 1
ATOM 633 N N . LEU A 1 83 ? 12.398 7.665 -8.647 1.00 81.19 83 LEU A N 1
ATOM 634 C CA . LEU A 1 83 ? 12.561 8.770 -7.699 1.00 81.19 83 LEU A CA 1
ATOM 635 C C . LEU A 1 83 ? 13.102 10.040 -8.368 1.00 81.19 83 LEU A C 1
ATOM 637 O O . LEU A 1 83 ? 13.173 11.088 -7.723 1.00 81.19 83 LEU A O 1
ATOM 641 N N . ARG A 1 84 ? 13.497 9.975 -9.647 1.00 79.69 84 ARG A N 1
ATOM 642 C CA . ARG A 1 84 ? 14.011 11.150 -10.346 1.00 79.69 84 ARG A CA 1
ATOM 643 C C . ARG A 1 84 ? 12.893 12.120 -10.724 1.00 79.69 84 ARG A C 1
ATOM 645 O O . ARG A 1 84 ? 11.807 11.696 -11.119 1.00 79.69 84 ARG A O 1
ATOM 652 N N . PRO A 1 85 ? 13.183 13.434 -10.707 1.00 79.06 85 PRO A N 1
ATOM 653 C CA . PRO A 1 85 ? 12.283 14.426 -11.272 1.00 79.06 85 PRO A CA 1
ATOM 654 C C . PRO A 1 85 ? 12.002 14.117 -12.744 1.00 79.06 85 PRO A C 1
ATOM 656 O O . PRO A 1 85 ? 12.932 13.885 -13.529 1.00 79.06 85 PRO A O 1
ATOM 659 N N . SER A 1 86 ? 10.724 14.135 -13.119 1.00 74.56 86 SER A N 1
ATOM 660 C CA . SER A 1 86 ? 10.281 13.894 -14.491 1.00 74.56 86 SER A CA 1
ATOM 661 C C . SER A 1 86 ? 10.983 14.840 -15.469 1.00 74.56 86 SER A C 1
ATOM 663 O O . SER A 1 86 ? 11.087 16.038 -15.217 1.00 74.56 86 SER A O 1
ATOM 665 N N . GLY A 1 87 ? 11.488 14.293 -16.577 1.00 72.56 87 GLY A N 1
ATOM 666 C CA . GLY A 1 87 ? 12.217 15.055 -17.599 1.00 72.56 87 GLY A CA 1
ATOM 667 C C . GLY A 1 87 ? 13.721 15.209 -17.355 1.00 72.56 87 GLY A C 1
ATOM 668 O O . GLY A 1 87 ? 14.407 15.806 -18.180 1.00 72.56 87 GLY A O 1
ATOM 669 N N . SER A 1 88 ? 14.266 14.659 -16.266 1.00 74.50 88 SER A N 1
ATOM 670 C CA . SER A 1 88 ? 15.720 14.646 -16.075 1.00 74.50 88 SER A CA 1
ATOM 671 C C . SER A 1 88 ? 16.385 13.616 -17.008 1.00 74.50 88 SER A C 1
ATOM 673 O O . SER A 1 88 ? 15.901 12.485 -17.075 1.00 74.50 88 SER A O 1
ATOM 675 N N . PRO A 1 89 ? 17.503 13.942 -17.688 1.00 71.50 89 PRO A N 1
ATOM 676 C CA . PRO A 1 89 ? 18.175 13.009 -18.595 1.00 71.50 89 PRO A CA 1
ATOM 677 C C . PRO A 1 89 ? 18.713 11.793 -17.826 1.00 71.50 89 PRO A C 1
ATOM 679 O O . PRO A 1 89 ? 19.189 11.980 -16.699 1.00 71.50 89 PRO A O 1
ATOM 682 N N . PRO A 1 90 ? 18.651 10.566 -18.379 1.00 64.88 90 PRO A N 1
ATOM 683 C CA . PRO A 1 90 ? 19.135 9.360 -17.707 1.00 64.88 90 PRO A CA 1
ATOM 684 C C . PRO A 1 90 ? 20.621 9.482 -17.308 1.00 64.88 90 PRO A C 1
ATOM 686 O O . PRO A 1 90 ? 21.359 10.257 -17.916 1.00 64.88 90 PRO A O 1
ATOM 689 N N . PRO A 1 91 ? 21.066 8.808 -16.230 1.00 63.72 91 PRO A N 1
ATOM 690 C CA . PRO A 1 91 ? 22.464 8.859 -15.813 1.00 63.72 91 PRO A CA 1
ATOM 691 C C . PRO A 1 91 ? 23.320 8.107 -16.839 1.00 63.72 91 PRO A C 1
ATOM 693 O O . PRO A 1 91 ? 23.088 6.923 -17.063 1.00 63.72 91 PRO A O 1
ATOM 696 N N . GLY A 1 92 ? 24.297 8.795 -17.432 1.00 63.03 92 GLY A N 1
ATOM 697 C CA . GLY A 1 92 ? 25.092 8.282 -18.552 1.00 63.03 92 GLY A CA 1
ATOM 698 C C . GLY A 1 92 ? 24.431 8.625 -19.885 1.00 63.03 92 GLY A C 1
ATOM 699 O O . GLY A 1 92 ? 23.471 7.973 -20.286 1.00 63.03 92 GLY A O 1
ATOM 700 N N . GLY A 1 93 ? 24.910 9.696 -20.523 1.00 50.25 93 GLY A N 1
ATOM 701 C CA . GLY A 1 93 ? 24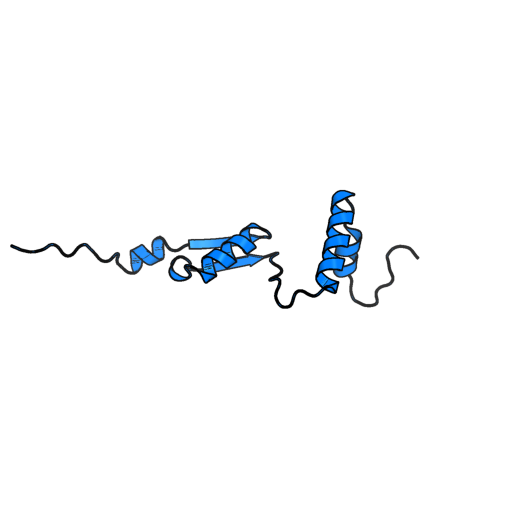.625 9.958 -21.936 1.00 50.25 93 GLY A CA 1
ATOM 702 C C . GLY A 1 93 ? 25.342 8.969 -22.842 1.00 50.25 93 GLY A C 1
ATOM 703 O O . GLY A 1 93 ? 26.353 8.388 -22.383 1.00 50.25 93 GLY A O 1
#

Foldseek 3Di:
DDDDDDDDPPPVNLVVQADEEEDEAPRLVVVVVCCVVPVSSHPYYHYYNDPPCPPPDPVNVVLVVVCVVCVVVVHRQSVVVVPDDPPDDRDDD

InterPro domains:
  IPR029058 Alpha/Beta hydrolase fold [SSF53474] (24-69)

Organism: NCBI:txid2013562

Radius of gyration: 22.52 Å; chains: 1; bounding box: 54×31×68 Å

pLDDT: mean 79.82, std 15.24, range [34.47, 94.75]

Secondary structure (DSSP, 8-state):
-----PPPPPHHHHHHHSEEEEEETHHHHHHHHHHHH-GGGEEEEEEES----TT--HHHHHHHHHHHHHHHTT--HHHHHHTSPTTPPPS--